Protein AF-A0A8J6NXC2-F1 (afdb_monomer)

Organism: NCBI:txid2841696

Solvent-accessible surface area (backbone atoms only — not comparable to full-atom values): 6691 Å² total; per-residue (Å²): 126,82,65,41,68,52,27,19,50,54,18,21,61,55,11,47,71,61,84,47,63,57,85,54,68,65,62,56,25,50,49,40,25,52,51,8,46,52,43,38,64,69,62,91,70,58,68,66,60,57,52,50,50,37,36,54,51,20,25,53,54,11,25,35,51,16,6,45,36,36,69,71,71,45,48,69,65,49,53,51,50,50,54,49,53,51,48,51,52,51,50,54,52,49,52,53,55,70,70,57,84,56,83,60,54,62,54,55,50,21,52,53,12,46,52,38,21,49,50,16,52,52,47,45,52,50,66,71,68,103

InterPro domains:
  IPR007038 Hydrogenase/Urease accessory protein HupE/UreJ protein [PF04955] (6-122)

Nearest PDB structures (foldseek):
  8sbe-assembly1_A  TM=4.457E-01  e=1.809E+00  Rattus norvegicus
  5a2o-assembly1_B  TM=3.023E-01  e=1.633E+00  Arabidopsis thaliana
  5oxq-assembly1_A  TM=2.802E-01  e=6.498E+00  Streptococcus thermophilus

Radius of gyration: 15.99 Å; Cα contacts (8 Å, |Δi|>4): 156; chains: 1; bounding box: 36×30×43 Å

Mean predicted aligned error: 4.31 Å

pLDDT: mean 91.52, std 8.72, range [46.06, 97.69]

Secondary structure (DSSP, 8-state):
-THHHHHHHHHHHHHHTSSS----HHHHHHHHHHHHHHHHHT----HHHHHHHHHHHHHHHHHHHHHHHHHTT-HHHHHHHHHHHHHHHHHHHHHHHHH---TTHHHHHHHHHHHHHHHHHHHHHHHHT-

Structure (mmCIF, N/CA/C/O backbone):
data_AF-A0A8J6NXC2-F1
#
_entry.id   AF-A0A8J6NXC2-F1
#
loop_
_atom_site.group_PDB
_atom_site.id
_atom_site.type_symbol
_atom_site.label_atom_id
_atom_site.label_alt_id
_atom_site.label_comp_id
_atom_site.label_asym_id
_atom_site.label_entity_id
_atom_site.label_seq_id
_atom_site.pdbx_PDB_ins_code
_atom_site.Cartn_x
_atom_site.Cartn_y
_atom_site.Cartn_z
_atom_site.occupancy
_atom_site.B_iso_or_equiv
_atom_site.auth_seq_id
_atom_site.auth_comp_id
_atom_site.auth_asym_id
_atom_site.auth_atom_id
_atom_site.pdbx_PDB_model_num
ATOM 1 N N . MET A 1 1 ? -2.048 -12.308 8.745 1.00 46.59 1 MET A N 1
ATOM 2 C CA . MET A 1 1 ? -1.106 -11.244 8.313 1.00 46.59 1 MET A CA 1
ATOM 3 C C . MET A 1 1 ? -0.046 -11.703 7.299 1.00 46.59 1 MET A C 1
ATOM 5 O O . MET A 1 1 ? 0.344 -10.880 6.487 1.00 46.59 1 MET A O 1
ATOM 9 N N . LYS A 1 2 ? 0.364 -12.985 7.250 1.00 46.06 2 LYS A N 1
ATOM 10 C CA . LYS A 1 2 ? 1.483 -13.472 6.406 1.00 46.06 2 LYS A CA 1
ATOM 11 C C . LYS A 1 2 ? 1.358 -13.313 4.872 1.00 46.06 2 LYS A C 1
ATOM 13 O O . LYS A 1 2 ? 2.375 -13.325 4.200 1.00 46.06 2 LYS A O 1
ATOM 18 N N . LYS A 1 3 ? 0.158 -13.152 4.297 1.00 52.03 3 LYS A N 1
ATOM 19 C CA . LYS A 1 3 ? -0.038 -13.228 2.830 1.00 52.03 3 LYS A CA 1
ATOM 20 C C . LYS A 1 3 ? 0.247 -11.932 2.043 1.00 52.03 3 LYS A C 1
ATOM 22 O O . LYS A 1 3 ? 0.380 -11.995 0.831 1.00 52.03 3 LYS A O 1
ATOM 27 N N . ARG A 1 4 ? 0.322 -10.766 2.700 1.00 59.62 4 ARG A N 1
ATOM 28 C CA . ARG A 1 4 ? 0.304 -9.454 2.011 1.00 59.62 4 ARG A CA 1
ATOM 29 C C . ARG A 1 4 ? 1.667 -9.029 1.433 1.00 59.62 4 ARG A C 1
ATOM 31 O O . ARG A 1 4 ? 1.704 -8.713 0.250 1.00 59.62 4 ARG A O 1
ATOM 38 N N . PRO A 1 5 ? 2.784 -9.074 2.193 1.00 75.31 5 PRO A N 1
ATOM 39 C CA . PRO A 1 5 ? 4.098 -8.690 1.659 1.00 75.31 5 PRO A CA 1
ATOM 40 C C . PRO A 1 5 ? 4.584 -9.659 0.576 1.00 75.31 5 PRO A C 1
ATOM 42 O O . PRO A 1 5 ? 5.252 -9.257 -0.366 1.00 75.31 5 PRO A O 1
ATOM 45 N N . ALA A 1 6 ? 4.193 -10.932 0.686 1.00 87.38 6 ALA A N 1
ATOM 46 C CA . ALA A 1 6 ? 4.556 -11.968 -0.271 1.00 87.38 6 ALA A CA 1
ATOM 47 C C . ALA A 1 6 ? 3.960 -11.713 -1.663 1.00 87.38 6 ALA A C 1
ATOM 49 O O . ALA A 1 6 ? 4.667 -11.870 -2.647 1.00 87.38 6 ALA A O 1
ATOM 50 N N . ALA A 1 7 ? 2.694 -11.283 -1.758 1.00 92.06 7 ALA A N 1
ATOM 51 C CA . ALA A 1 7 ? 2.067 -10.984 -3.048 1.00 92.06 7 ALA A CA 1
ATOM 52 C C . ALA A 1 7 ? 2.793 -9.847 -3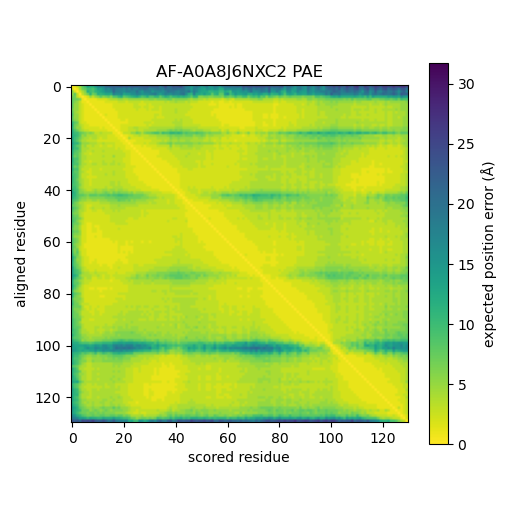.785 1.00 92.06 7 ALA A C 1
ATOM 54 O O . ALA A 1 7 ? 3.059 -9.962 -4.979 1.00 92.06 7 ALA A O 1
ATOM 55 N N . TRP A 1 8 ? 3.168 -8.790 -3.056 1.00 94.31 8 TRP A N 1
ATOM 56 C CA . TRP A 1 8 ? 3.966 -7.694 -3.605 1.00 94.31 8 TRP A CA 1
ATOM 57 C C . TRP A 1 8 ? 5.371 -8.136 -4.001 1.00 94.31 8 TRP A C 1
ATOM 59 O O . TRP A 1 8 ? 5.806 -7.817 -5.100 1.00 94.31 8 TRP A O 1
ATOM 69 N N . LEU A 1 9 ? 6.055 -8.922 -3.166 1.00 94.62 9 LEU A N 1
ATOM 70 C CA . LEU A 1 9 ? 7.400 -9.406 -3.479 1.00 94.62 9 LEU A CA 1
ATOM 71 C C . LEU A 1 9 ? 7.407 -10.324 -4.708 1.00 94.62 9 LEU A C 1
ATOM 73 O O . LEU A 1 9 ? 8.247 -10.160 -5.585 1.00 94.62 9 LEU A O 1
ATOM 77 N N . VAL A 1 10 ? 6.447 -11.249 -4.804 1.00 95.56 10 VAL A N 1
ATOM 78 C CA . VAL A 1 10 ? 6.272 -12.112 -5.984 1.00 95.56 10 VAL A CA 1
ATOM 79 C C . VAL A 1 10 ? 5.993 -11.267 -7.225 1.00 95.56 10 VAL A C 1
ATOM 81 O O . VAL A 1 10 ? 6.638 -11.470 -8.248 1.00 95.56 10 VAL A O 1
ATOM 84 N N . GLY A 1 11 ? 5.088 -10.288 -7.131 1.00 96.25 11 GLY A N 1
ATOM 85 C CA . GLY A 1 11 ? 4.842 -9.343 -8.219 1.00 96.25 11 GLY A CA 1
ATOM 86 C C . GLY A 1 11 ? 6.105 -8.576 -8.618 1.00 96.25 11 GLY A C 1
ATOM 87 O O . GLY A 1 11 ? 6.400 -8.471 -9.800 1.00 96.25 11 GLY A O 1
ATOM 88 N N . GLY A 1 12 ? 6.888 -8.106 -7.646 1.00 96.69 12 GLY A N 1
ATOM 89 C CA . GLY A 1 12 ? 8.155 -7.409 -7.868 1.00 96.69 12 GLY A CA 1
ATOM 90 C C . GLY A 1 12 ? 9.177 -8.256 -8.605 1.00 96.69 12 GLY A C 1
ATOM 91 O O . GLY A 1 12 ? 9.755 -7.792 -9.582 1.00 96.69 12 GLY A O 1
ATOM 92 N N . LEU A 1 13 ? 9.346 -9.514 -8.194 1.00 97.06 13 LEU A N 1
ATOM 93 C CA . LEU A 1 13 ? 10.235 -10.458 -8.871 1.00 97.06 13 LEU A CA 1
ATOM 94 C C . LEU A 1 13 ? 9.802 -10.700 -10.319 1.00 97.06 13 LEU A C 1
ATOM 96 O O . LEU A 1 13 ? 10.655 -10.725 -11.199 1.00 97.06 13 LEU A O 1
ATOM 100 N N . LEU A 1 14 ? 8.495 -10.826 -10.576 1.00 97.25 14 LEU A N 1
ATOM 101 C CA . LEU A 1 14 ? 7.967 -10.915 -11.941 1.00 97.25 14 LEU A CA 1
ATOM 102 C C . LEU A 1 14 ? 8.219 -9.622 -12.728 1.00 97.25 14 LEU A C 1
ATOM 104 O O . LEU A 1 14 ? 8.633 -9.689 -13.880 1.00 97.25 14 LEU A O 1
ATOM 108 N N . GLY A 1 15 ? 8.018 -8.459 -12.102 1.00 96.75 15 GLY A N 1
ATOM 109 C CA . GLY A 1 15 ? 8.246 -7.142 -12.699 1.00 96.75 15 GLY A CA 1
ATOM 110 C C . GLY A 1 15 ? 9.690 -6.928 -13.152 1.00 96.75 15 GLY A C 1
ATOM 111 O O . GLY A 1 15 ? 9.904 -6.403 -14.242 1.00 96.75 15 GLY A O 1
ATOM 112 N N . LEU A 1 16 ? 10.666 -7.409 -12.374 1.00 97.19 16 LEU A N 1
ATOM 113 C CA . LEU A 1 16 ? 12.089 -7.356 -12.738 1.00 97.19 16 LEU A CA 1
ATOM 114 C C . LEU A 1 16 ? 12.400 -8.104 -14.046 1.00 97.19 16 LEU A C 1
ATOM 116 O O . LEU A 1 16 ? 13.346 -7.762 -14.739 1.00 97.19 16 LEU A O 1
ATOM 120 N N . GLN A 1 17 ? 11.607 -9.116 -14.412 1.00 96.62 17 GLN A N 1
ATOM 121 C CA . GLN A 1 17 ? 11.848 -9.920 -15.618 1.00 96.62 17 GLN A CA 1
ATOM 122 C C . GLN A 1 17 ? 11.236 -9.316 -16.892 1.00 96.62 17 GLN A C 1
ATOM 124 O O . GLN A 1 17 ? 11.425 -9.859 -17.978 1.00 96.62 17 GLN A O 1
ATOM 129 N N . ILE A 1 18 ? 10.474 -8.221 -16.792 1.00 94.50 18 ILE A N 1
ATOM 130 C CA . ILE A 1 18 ? 9.724 -7.669 -17.934 1.00 94.50 18 ILE A CA 1
ATOM 131 C C . ILE A 1 18 ? 10.639 -6.916 -18.916 1.00 94.50 18 ILE A C 1
ATOM 133 O O . ILE A 1 18 ? 10.293 -6.778 -20.090 1.00 94.50 18 ILE A O 1
ATOM 137 N N . GLY A 1 19 ? 11.800 -6.428 -18.464 1.00 88.06 19 GLY A N 1
ATOM 138 C CA . GLY A 1 19 ? 12.783 -5.728 -19.307 1.00 88.06 19 GLY A CA 1
ATOM 139 C C . GLY A 1 19 ? 12.339 -4.346 -19.812 1.00 88.06 19 GLY A C 1
ATOM 140 O O . GLY A 1 19 ? 13.045 -3.711 -20.589 1.00 88.06 19 GLY A O 1
ATOM 141 N N . ARG A 1 20 ? 11.166 -3.871 -19.383 1.00 92.19 20 ARG A N 1
ATOM 142 C CA . ARG A 1 20 ? 10.648 -2.517 -19.608 1.00 92.19 20 ARG A CA 1
ATOM 143 C C . ARG A 1 20 ? 9.744 -2.122 -18.452 1.00 92.19 20 ARG A C 1
ATOM 145 O O . ARG A 1 20 ? 9.103 -2.987 -17.857 1.00 92.19 20 ARG A O 1
ATOM 152 N N . GLU A 1 21 ? 9.635 -0.827 -18.195 1.00 94.31 21 GLU A N 1
ATOM 153 C CA . GLU A 1 21 ? 8.668 -0.309 -17.233 1.00 94.31 21 GLU A CA 1
ATOM 154 C C . GLU A 1 21 ? 7.233 -0.567 -17.716 1.00 94.31 21 GLU A C 1
ATOM 156 O O . GLU A 1 21 ? 6.873 -0.292 -18.866 1.00 94.31 21 GLU A O 1
ATOM 161 N N . VAL A 1 22 ? 6.405 -1.109 -16.826 1.00 95.25 22 VAL A N 1
ATOM 162 C CA . VAL A 1 22 ? 4.962 -1.239 -17.023 1.00 95.25 22 VAL A CA 1
ATOM 163 C C . VAL A 1 22 ? 4.290 -0.079 -16.306 1.00 95.25 22 VAL A C 1
ATOM 165 O O . VAL A 1 22 ? 4.351 0.013 -15.084 1.00 95.25 22 VAL A O 1
ATOM 168 N N . SER A 1 23 ? 3.597 0.777 -17.058 1.00 92.38 23 SER A N 1
ATOM 169 C CA . SER A 1 23 ? 2.878 1.924 -16.502 1.00 92.38 23 SER A CA 1
ATOM 170 C C . SER A 1 23 ? 1.371 1.784 -16.708 1.00 92.38 23 SER A C 1
ATOM 172 O O . SER A 1 23 ? 0.884 1.672 -17.832 1.00 92.38 23 SER A O 1
ATOM 174 N N . LEU A 1 24 ? 0.621 1.778 -15.601 1.00 94.50 24 LEU A N 1
ATOM 175 C CA . LEU A 1 24 ? -0.845 1.724 -15.570 1.00 94.50 24 LEU A CA 1
ATOM 176 C C . LEU A 1 24 ? -1.385 2.851 -14.670 1.00 94.50 24 LEU A C 1
ATOM 178 O O . LEU A 1 24 ? -1.926 2.578 -13.593 1.00 94.50 24 LEU A O 1
ATOM 182 N N . PRO A 1 25 ? -1.234 4.126 -15.071 1.00 92.25 25 PRO A N 1
ATOM 183 C CA . PRO A 1 25 ? -1.433 5.273 -14.184 1.00 92.25 25 PRO A CA 1
ATOM 184 C C . PRO A 1 25 ? -2.870 5.384 -13.657 1.00 92.25 25 PRO A C 1
ATOM 186 O O . PRO A 1 25 ? -3.069 5.661 -12.473 1.00 92.25 25 PRO A O 1
ATOM 189 N N . VAL A 1 26 ? -3.874 5.088 -14.491 1.00 93.94 26 VAL A N 1
ATOM 190 C CA . VAL A 1 26 ? -5.290 5.076 -14.081 1.00 93.94 26 VAL A CA 1
ATOM 191 C C . VAL A 1 26 ? -5.544 3.987 -13.038 1.00 93.94 26 VAL A C 1
ATOM 193 O O . VAL A 1 26 ? -6.135 4.259 -11.998 1.00 93.94 26 VAL A O 1
ATOM 196 N N . VAL A 1 27 ? -5.072 2.760 -13.277 1.00 93.56 27 VAL A N 1
ATOM 197 C CA . VAL A 1 27 ? -5.292 1.626 -12.362 1.00 93.56 27 VAL A CA 1
ATOM 198 C C . VAL A 1 27 ? -4.588 1.869 -11.029 1.00 93.56 27 VAL A C 1
ATOM 200 O O . VAL A 1 27 ? -5.185 1.675 -9.968 1.00 93.56 27 VAL A O 1
ATOM 203 N N . ASN A 1 28 ? -3.344 2.352 -11.084 1.00 91.50 28 ASN A N 1
ATOM 204 C CA . ASN A 1 28 ? -2.568 2.734 -9.913 1.00 91.50 28 ASN A CA 1
ATOM 205 C C . ASN A 1 28 ? -3.342 3.760 -9.072 1.00 91.50 28 ASN A C 1
ATOM 207 O O . ASN A 1 28 ? -3.646 3.519 -7.905 1.00 91.50 28 ASN A O 1
ATOM 211 N N . THR A 1 29 ? -3.781 4.845 -9.705 1.00 93.75 29 THR A N 1
ATOM 212 C CA . THR A 1 29 ? -4.560 5.917 -9.077 1.00 93.75 29 THR A CA 1
ATOM 213 C C . THR A 1 29 ? -5.872 5.427 -8.463 1.00 93.75 29 THR A C 1
ATOM 215 O O . THR A 1 29 ? -6.165 5.710 -7.297 1.00 93.75 29 THR A O 1
ATOM 218 N N . LEU A 1 30 ? -6.660 4.656 -9.218 1.00 95.31 30 LEU A N 1
ATOM 219 C CA . LEU A 1 30 ? -7.933 4.119 -8.740 1.00 95.31 30 LEU A CA 1
ATOM 220 C C . LEU A 1 30 ? -7.737 3.198 -7.535 1.00 95.31 30 LEU A C 1
ATOM 222 O O . LEU A 1 30 ? -8.578 3.188 -6.639 1.00 95.31 30 LEU A O 1
ATOM 226 N N . SER A 1 31 ? -6.620 2.469 -7.464 1.00 94.12 31 SER A N 1
ATOM 227 C CA . SER A 1 31 ? -6.330 1.619 -6.310 1.00 94.12 31 SER A CA 1
ATOM 228 C C . SER A 1 31 ? -6.154 2.423 -5.015 1.00 94.12 31 SER A C 1
ATOM 230 O O . SER A 1 31 ? -6.728 2.043 -3.993 1.00 94.12 31 SER A O 1
ATOM 232 N N . PHE A 1 32 ? -5.454 3.566 -5.057 1.00 92.25 32 PHE A N 1
ATOM 233 C CA . PHE A 1 32 ? -5.326 4.471 -3.909 1.00 92.25 32 PHE A CA 1
ATOM 234 C C . PHE A 1 32 ? -6.676 5.073 -3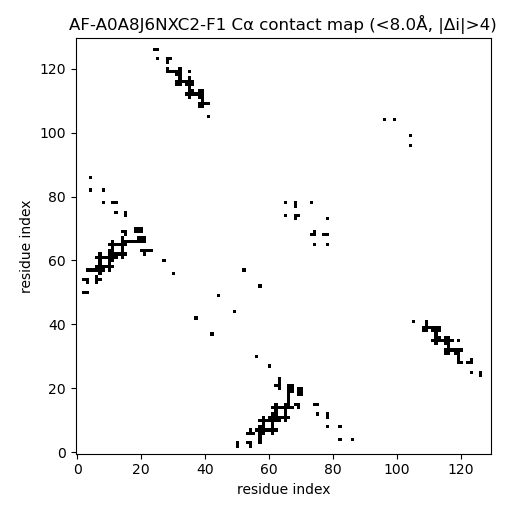.530 1.00 92.25 32 PHE A C 1
ATOM 236 O O . PHE A 1 32 ? -7.052 5.042 -2.357 1.00 92.25 32 PHE A O 1
ATOM 243 N N . LEU A 1 33 ? -7.439 5.551 -4.517 1.00 96.25 33 LEU A N 1
ATOM 244 C CA . LEU A 1 33 ? -8.762 6.128 -4.288 1.00 96.25 33 LEU A CA 1
ATOM 245 C C . LEU A 1 33 ? -9.704 5.129 -3.600 1.00 96.25 33 LEU A C 1
ATOM 247 O O . LEU A 1 33 ? -10.286 5.436 -2.559 1.00 96.25 33 LEU A O 1
ATOM 251 N N . VAL A 1 34 ? -9.819 3.916 -4.147 1.00 95.50 34 VAL A N 1
ATOM 252 C CA . VAL A 1 34 ? -10.703 2.870 -3.617 1.00 95.50 34 VAL A CA 1
ATOM 253 C C . VAL A 1 34 ? -10.270 2.446 -2.217 1.00 95.50 34 VAL A C 1
ATOM 255 O O . VAL A 1 34 ? -11.107 2.387 -1.317 1.00 95.50 34 VAL A O 1
ATOM 258 N N . VAL A 1 35 ? -8.978 2.188 -1.993 1.00 94.12 35 VAL A N 1
ATOM 259 C CA . VAL A 1 35 ? -8.483 1.801 -0.662 1.00 94.12 35 VAL A CA 1
ATOM 260 C C . VAL A 1 35 ? -8.711 2.923 0.352 1.00 94.12 35 VAL A C 1
ATOM 262 O O . VAL A 1 35 ? -9.203 2.647 1.445 1.00 94.12 35 VAL A O 1
ATOM 265 N N . GLY A 1 36 ? -8.435 4.180 -0.001 1.00 95.38 36 GLY A N 1
ATOM 266 C CA . GLY A 1 36 ? -8.677 5.328 0.875 1.00 95.38 36 GLY A CA 1
ATOM 267 C C . GLY A 1 36 ? -10.153 5.484 1.257 1.00 95.38 36 GLY A C 1
ATOM 268 O O . GLY A 1 36 ? -10.485 5.644 2.437 1.00 95.38 36 GLY A O 1
ATOM 269 N N . ILE A 1 37 ? -11.063 5.349 0.285 1.00 96.44 37 ILE A N 1
ATOM 270 C CA . ILE A 1 37 ? -12.513 5.374 0.532 1.00 96.44 37 ILE A CA 1
ATOM 271 C C . ILE A 1 37 ? -12.915 4.233 1.472 1.00 96.44 37 ILE A C 1
ATOM 273 O O . ILE A 1 37 ? -13.611 4.468 2.458 1.00 96.44 37 ILE A O 1
ATOM 277 N N . LEU A 1 38 ? -12.448 3.009 1.224 1.00 95.12 38 LEU A N 1
ATOM 278 C CA . LEU A 1 38 ? -12.783 1.862 2.072 1.00 95.12 38 LEU A CA 1
ATOM 279 C C . LEU A 1 38 ? -12.267 2.026 3.509 1.00 95.12 38 LEU A C 1
ATOM 281 O O . LEU A 1 38 ? -12.994 1.714 4.453 1.00 95.12 38 LEU A O 1
ATOM 285 N N . VAL A 1 39 ? -11.050 2.551 3.683 1.00 94.12 39 VAL A N 1
ATOM 286 C CA . VAL A 1 39 ? -10.461 2.818 5.006 1.00 94.12 39 VAL A CA 1
ATOM 287 C C . VAL A 1 39 ? -11.225 3.930 5.734 1.00 94.12 39 VAL A C 1
ATOM 289 O O . VAL A 1 39 ? -11.549 3.784 6.911 1.00 94.12 39 VAL A O 1
ATOM 292 N N . SER A 1 40 ? -11.569 5.022 5.047 1.00 96.00 40 SER A N 1
ATOM 293 C CA . SER A 1 40 ? -12.330 6.137 5.641 1.00 96.00 40 SER A CA 1
ATOM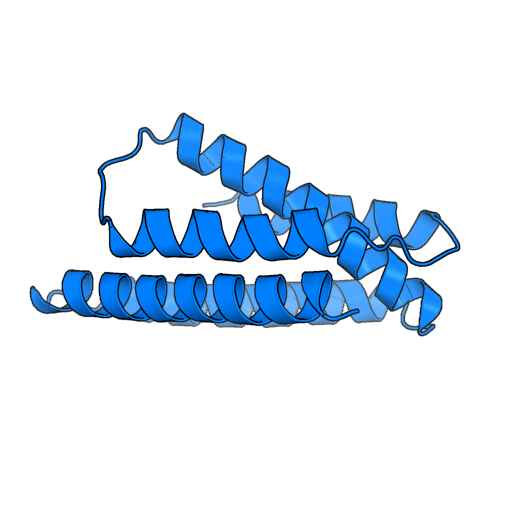 294 C C . SER A 1 40 ? -13.778 5.775 5.989 1.00 96.00 40 SER A C 1
ATOM 296 O O . SER A 1 40 ? -14.339 6.294 6.965 1.00 96.00 40 SER A O 1
ATOM 298 N N . ALA A 1 41 ? -14.374 4.848 5.235 1.00 95.19 41 ALA A N 1
ATOM 299 C CA . ALA A 1 41 ? -15.722 4.352 5.470 1.00 95.19 41 ALA A CA 1
ATOM 300 C C . ALA A 1 41 ? -15.835 3.463 6.721 1.00 95.19 41 ALA A C 1
ATOM 302 O O . ALA A 1 41 ? -16.948 3.296 7.218 1.00 95.19 41 ALA A O 1
ATOM 303 N N . ASP A 1 42 ? -14.725 2.898 7.220 1.00 91.69 42 ASP A N 1
ATOM 304 C CA . ASP A 1 42 ? -14.670 2.013 8.404 1.00 91.69 42 ASP A CA 1
ATOM 305 C C . ASP A 1 42 ? -15.737 0.902 8.380 1.00 91.69 42 ASP A C 1
ATOM 307 O O . ASP A 1 42 ? -16.363 0.541 9.379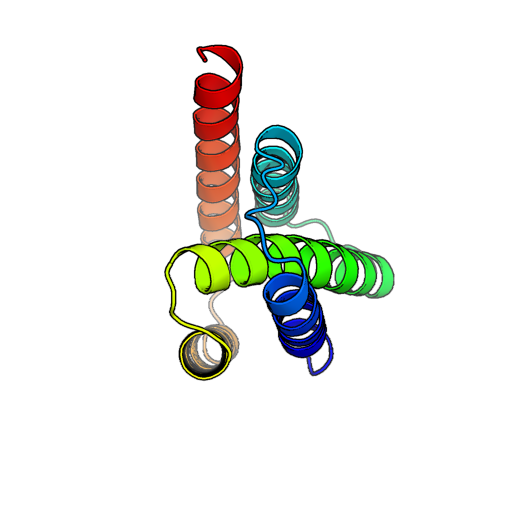 1.00 91.69 42 ASP A O 1
ATOM 311 N N . ARG A 1 43 ? -16.006 0.376 7.179 1.00 89.94 43 ARG A N 1
ATOM 312 C CA . ARG A 1 43 ? -16.991 -0.688 6.973 1.00 89.94 43 ARG A CA 1
ATOM 313 C C . ARG A 1 43 ? -16.368 -2.022 7.372 1.00 89.94 43 ARG A C 1
ATOM 315 O O . ARG A 1 43 ? -15.247 -2.344 6.982 1.00 89.94 43 ARG A O 1
ATOM 322 N N . LYS A 1 44 ? -17.130 -2.848 8.091 1.00 89.56 44 LYS A N 1
ATOM 323 C CA . LYS A 1 44 ? -16.740 -4.230 8.401 1.00 89.56 44 LYS A CA 1
ATOM 324 C C . LYS A 1 44 ? -16.791 -5.076 7.129 1.00 89.56 44 LYS A C 1
ATOM 326 O O . LYS A 1 44 ? -17.837 -5.616 6.780 1.00 89.56 44 LYS A O 1
ATOM 331 N N . LEU A 1 45 ? -15.666 -5.170 6.429 1.00 90.44 45 LEU A N 1
ATOM 332 C CA . LEU A 1 45 ? -15.520 -6.053 5.276 1.00 90.44 45 LEU A CA 1
ATOM 333 C C . LEU A 1 45 ? -15.198 -7.482 5.735 1.00 90.44 45 LEU A C 1
ATOM 335 O O . LEU A 1 45 ? -14.419 -7.663 6.677 1.00 90.44 45 LEU A O 1
ATOM 339 N N . PRO A 1 46 ? -15.748 -8.513 5.075 1.00 94.25 46 PRO A N 1
ATOM 340 C CA . PRO A 1 46 ? -15.372 -9.885 5.359 1.00 94.25 46 PRO A CA 1
ATOM 341 C C . PRO A 1 46 ? -13.898 -10.120 5.001 1.00 94.25 46 PRO A C 1
ATOM 343 O O . PRO A 1 46 ? -13.364 -9.565 4.037 1.00 94.25 46 PRO A O 1
ATOM 346 N N . LEU A 1 47 ? -13.234 -10.983 5.774 1.00 90.75 47 LEU A N 1
ATOM 347 C CA . LEU A 1 47 ? -11.789 -11.220 5.677 1.00 90.75 47 LEU A CA 1
ATOM 348 C C . LEU A 1 47 ? -11.332 -11.628 4.269 1.00 90.75 47 LEU A C 1
ATOM 350 O O . LEU A 1 47 ? -10.244 -11.242 3.847 1.00 90.75 47 LEU A O 1
ATOM 354 N N . TRP A 1 48 ? -12.143 -12.402 3.548 1.00 93.69 48 TRP A N 1
ATOM 355 C CA . TRP A 1 48 ? -11.805 -12.873 2.206 1.00 93.69 48 TRP A CA 1
ATOM 356 C C . TRP A 1 48 ? -11.731 -11.728 1.188 1.00 93.69 48 TRP A C 1
ATOM 358 O O . TRP A 1 48 ? -10.829 -11.746 0.356 1.00 93.69 48 TRP A O 1
ATOM 368 N N . LEU A 1 49 ? -12.589 -10.702 1.296 1.00 93.25 49 LEU A N 1
ATOM 369 C CA . LEU A 1 49 ? -12.519 -9.515 0.436 1.00 93.25 49 LEU A CA 1
ATOM 370 C C . LEU A 1 49 ? -11.223 -8.754 0.691 1.00 93.25 49 LEU A C 1
ATOM 372 O O . LEU A 1 49 ? -10.482 -8.457 -0.240 1.00 93.25 49 LEU A O 1
ATOM 376 N N . VAL A 1 50 ? -10.897 -8.515 1.963 1.00 91.19 50 VAL A N 1
ATOM 377 C CA . VAL A 1 50 ? -9.657 -7.823 2.343 1.00 91.19 50 VAL A CA 1
ATOM 378 C C . VAL A 1 50 ? -8.425 -8.612 1.892 1.00 91.19 50 VAL A C 1
ATOM 380 O O . VAL A 1 50 ? -7.464 -8.034 1.387 1.00 91.19 50 VAL A O 1
ATOM 383 N N . ALA A 1 51 ? -8.437 -9.937 2.055 1.00 90.94 51 ALA A N 1
ATOM 384 C CA . ALA A 1 51 ? -7.343 -10.801 1.626 1.00 90.94 51 ALA A CA 1
ATOM 385 C C . ALA A 1 51 ? -7.199 -10.839 0.098 1.00 90.94 51 ALA A C 1
ATOM 387 O O . ALA A 1 51 ? -6.074 -10.763 -0.394 1.00 90.94 51 ALA A O 1
ATOM 388 N N . GLY A 1 52 ? -8.313 -10.921 -0.633 1.00 93.56 52 GLY A N 1
ATOM 389 C CA . GLY A 1 52 ? -8.341 -10.886 -2.094 1.00 93.56 52 GLY A CA 1
ATOM 390 C C . GLY A 1 52 ? -7.815 -9.560 -2.634 1.00 93.56 52 GLY A C 1
ATOM 391 O O . GLY A 1 52 ? -6.894 -9.556 -3.444 1.00 93.56 52 GLY A O 1
ATOM 392 N N . MET A 1 53 ? -8.306 -8.436 -2.104 1.00 92.44 53 MET A N 1
ATOM 393 C CA . MET A 1 53 ? -7.806 -7.104 -2.452 1.00 92.44 53 MET A CA 1
ATOM 394 C C . MET A 1 53 ? -6.313 -6.962 -2.161 1.00 92.44 53 MET A C 1
ATOM 396 O O . MET A 1 53 ? -5.569 -6.491 -3.013 1.00 92.44 53 MET A O 1
ATOM 400 N N . ALA A 1 54 ? -5.851 -7.400 -0.987 1.00 91.25 54 ALA A N 1
ATOM 401 C CA . ALA A 1 54 ? -4.435 -7.330 -0.636 1.00 91.25 54 ALA A CA 1
ATOM 402 C C . ALA A 1 54 ? -3.554 -8.176 -1.570 1.00 91.25 54 ALA A C 1
ATOM 404 O O . ALA A 1 54 ? -2.427 -7.781 -1.852 1.00 91.25 54 ALA A O 1
ATOM 405 N N . LEU A 1 55 ? -4.050 -9.323 -2.042 1.00 93.81 55 LEU A N 1
ATOM 406 C CA . LEU A 1 55 ? -3.329 -10.170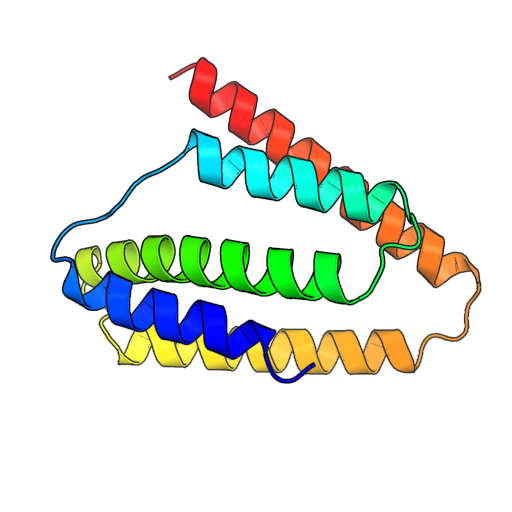 -2.989 1.00 93.81 55 LEU A CA 1
ATOM 407 C C . LEU A 1 55 ? -3.261 -9.522 -4.373 1.00 93.81 55 LEU A C 1
ATOM 409 O O . LEU A 1 55 ? -2.170 -9.394 -4.920 1.00 93.81 55 LEU A O 1
ATOM 413 N N . VAL A 1 56 ? -4.403 -9.074 -4.903 1.00 94.25 56 VAL A N 1
ATOM 414 C CA . VAL A 1 56 ? -4.497 -8.460 -6.237 1.00 94.25 56 VAL A CA 1
ATOM 415 C C . VAL A 1 56 ? -3.704 -7.160 -6.295 1.00 94.25 56 VAL A C 1
ATOM 417 O O . VAL A 1 56 ? -2.852 -6.999 -7.164 1.00 94.25 56 VAL A O 1
ATOM 420 N N . LEU A 1 57 ? -3.939 -6.251 -5.345 1.00 93.94 57 LEU A N 1
ATOM 421 C CA . LEU A 1 57 ? -3.220 -4.980 -5.284 1.00 93.94 57 LEU A CA 1
ATOM 422 C C . LEU A 1 57 ? -1.740 -5.207 -4.982 1.00 93.94 57 LEU A C 1
ATOM 424 O O . LEU A 1 57 ? -0.898 -4.582 -5.613 1.00 93.94 57 LEU A O 1
ATOM 428 N N . GLY A 1 58 ? -1.411 -6.132 -4.076 1.00 93.56 58 GLY A N 1
ATOM 429 C CA . GLY A 1 58 ? -0.028 -6.504 -3.794 1.00 93.56 58 GLY A CA 1
ATOM 430 C C . GLY A 1 58 ? 0.703 -6.935 -5.062 1.00 93.56 58 GLY A C 1
ATOM 431 O O . GLY A 1 58 ? 1.706 -6.322 -5.404 1.00 93.56 58 GLY A O 1
ATOM 432 N N . MET A 1 59 ? 0.175 -7.921 -5.792 1.00 95.06 59 MET A N 1
ATOM 433 C CA . MET A 1 59 ? 0.764 -8.376 -7.057 1.00 95.06 59 MET A CA 1
ATOM 434 C C . MET A 1 59 ? 0.863 -7.258 -8.094 1.00 95.06 59 MET A C 1
ATOM 436 O O . MET A 1 59 ? 1.934 -7.077 -8.665 1.00 95.06 59 MET A O 1
ATOM 440 N N . LEU A 1 60 ? -0.216 -6.498 -8.311 1.00 95.56 60 LEU A N 1
ATOM 441 C CA . LEU A 1 60 ? -0.246 -5.396 -9.275 1.00 95.56 60 LEU A CA 1
ATOM 442 C C . LEU A 1 60 ? 0.858 -4.374 -8.982 1.00 95.56 60 LEU A C 1
ATOM 444 O O . LEU A 1 60 ? 1.708 -4.124 -9.830 1.00 95.56 60 LEU A O 1
ATOM 448 N N . HIS A 1 61 ? 0.872 -3.820 -7.769 1.00 94.56 61 HIS A N 1
ATOM 449 C CA . HIS A 1 61 ? 1.872 -2.834 -7.349 1.00 94.56 61 HIS A CA 1
ATOM 450 C C . HIS A 1 61 ? 3.279 -3.427 -7.300 1.00 94.56 61 HIS A C 1
ATOM 452 O O . HIS A 1 61 ? 4.250 -2.719 -7.540 1.00 94.56 61 HIS A O 1
ATOM 458 N N . GLY A 1 62 ? 3.398 -4.724 -7.014 1.00 95.75 62 GLY A N 1
ATOM 459 C CA . GLY A 1 62 ? 4.653 -5.459 -7.099 1.00 95.75 62 GLY A CA 1
ATOM 460 C C . GLY A 1 62 ? 5.210 -5.421 -8.514 1.00 95.75 62 GLY A C 1
ATOM 461 O O . GLY A 1 62 ? 6.328 -4.964 -8.707 1.00 95.75 62 GLY A O 1
ATOM 462 N N . VAL A 1 63 ? 4.418 -5.835 -9.505 1.00 97.44 63 VAL A N 1
ATOM 463 C CA . VAL A 1 63 ? 4.831 -5.848 -10.917 1.00 97.44 63 VAL A CA 1
ATOM 464 C C . VAL A 1 63 ? 5.217 -4.450 -11.396 1.00 97.44 63 VAL A C 1
ATOM 466 O O . VAL A 1 63 ? 6.291 -4.292 -11.976 1.00 97.44 63 VAL A O 1
ATOM 469 N N . LEU A 1 64 ? 4.386 -3.441 -11.109 1.00 96.62 64 LEU A N 1
ATOM 470 C CA . LEU A 1 64 ? 4.663 -2.050 -11.482 1.00 96.62 64 LEU A CA 1
ATOM 471 C C . LEU A 1 64 ? 5.995 -1.577 -10.874 1.00 96.62 64 LEU A C 1
ATOM 473 O O . LEU A 1 64 ? 6.895 -1.174 -11.609 1.00 96.62 64 LEU A O 1
ATOM 477 N N . ASN A 1 65 ? 6.172 -1.735 -9.557 1.00 95.50 65 ASN A N 1
ATOM 478 C CA . ASN A 1 65 ? 7.394 -1.317 -8.866 1.00 95.50 65 ASN A CA 1
ATOM 479 C C . ASN A 1 65 ? 8.626 -2.102 -9.332 1.00 95.50 65 ASN A C 1
ATOM 481 O O . ASN A 1 65 ? 9.681 -1.511 -9.526 1.00 95.50 65 ASN A O 1
ATOM 485 N N . GLY A 1 66 ? 8.507 -3.418 -9.523 1.00 97.06 66 GLY A N 1
ATOM 486 C CA . GLY A 1 66 ? 9.600 -4.262 -10.005 1.00 97.06 66 GLY A CA 1
ATOM 487 C C . GLY A 1 66 ? 10.076 -3.831 -11.387 1.00 97.06 66 GLY A C 1
ATOM 488 O O . GLY A 1 66 ? 11.270 -3.659 -11.598 1.00 97.06 66 GLY A O 1
ATOM 489 N N . SER A 1 67 ? 9.143 -3.569 -12.304 1.00 97.44 67 SER A N 1
ATOM 490 C CA . SER A 1 67 ? 9.485 -3.116 -13.654 1.00 97.44 67 SER A CA 1
ATOM 491 C C . SER A 1 67 ? 10.174 -1.743 -13.674 1.00 97.44 67 SER A C 1
ATOM 493 O O . SER A 1 67 ? 11.110 -1.539 -14.444 1.00 97.44 67 SER A O 1
ATOM 495 N N . ALA A 1 68 ? 9.773 -0.828 -12.783 1.00 96.50 68 ALA A N 1
ATOM 496 C CA . ALA A 1 68 ? 10.411 0.479 -12.626 1.00 9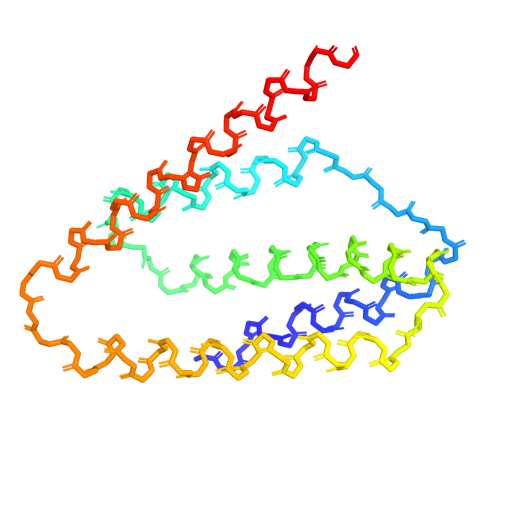6.50 68 ALA A CA 1
ATOM 497 C C . ALA A 1 68 ? 11.808 0.376 -11.983 1.00 96.50 68 ALA A C 1
ATOM 499 O O . ALA A 1 68 ? 12.741 1.055 -12.407 1.00 96.50 68 ALA A O 1
ATOM 500 N N . ILE A 1 69 ? 11.982 -0.503 -10.986 1.00 96.94 69 ILE A N 1
ATOM 501 C CA . ILE A 1 69 ? 13.290 -0.773 -10.361 1.00 96.94 69 ILE A CA 1
ATOM 502 C C . ILE A 1 69 ? 14.282 -1.321 -11.387 1.00 96.94 69 ILE A C 1
ATOM 504 O O . ILE A 1 69 ? 15.444 -0.913 -11.382 1.00 96.94 69 ILE A O 1
ATOM 508 N N . GLU A 1 70 ? 13.839 -2.238 -12.249 1.00 96.25 70 GLU A N 1
ATOM 509 C CA . GLU A 1 70 ? 14.693 -2.805 -13.293 1.00 96.25 70 GLU A CA 1
ATOM 510 C C . GLU A 1 70 ? 15.115 -1.744 -14.304 1.00 96.25 70 GLU A C 1
ATOM 512 O O . GLU A 1 70 ? 16.298 -1.620 -14.611 1.00 96.25 70 GLU A O 1
ATOM 517 N N . GLN A 1 71 ? 14.174 -0.914 -14.760 1.00 95.62 71 GLN A N 1
ATOM 518 C CA . GLN A 1 71 ? 14.488 0.186 -15.669 1.00 95.62 71 GLN A CA 1
ATOM 519 C C . GLN A 1 71 ? 15.489 1.183 -15.055 1.00 95.62 71 GLN A C 1
ATOM 521 O O . GLN A 1 71 ? 16.324 1.736 -15.768 1.00 95.62 71 GLN A O 1
ATOM 526 N N . ALA A 1 72 ? 15.444 1.380 -13.735 1.00 94.69 72 ALA A N 1
ATOM 527 C CA . ALA A 1 72 ? 16.395 2.203 -12.992 1.00 94.69 72 ALA A CA 1
ATOM 528 C C . ALA A 1 72 ? 17.725 1.488 -12.651 1.00 94.69 72 ALA A C 1
ATOM 530 O O . ALA A 1 72 ? 18.581 2.083 -11.996 1.00 94.69 72 ALA A O 1
ATOM 531 N N . GLY A 1 73 ? 17.911 0.223 -13.051 1.00 94.19 73 GLY A N 1
ATOM 532 C CA . GLY A 1 73 ? 19.137 -0.552 -12.821 1.00 94.19 73 GLY A CA 1
ATOM 533 C C . GLY A 1 73 ? 19.330 -1.073 -11.389 1.00 94.19 73 GLY A C 1
ATOM 534 O O . GLY A 1 73 ? 20.447 -1.421 -11.012 1.00 94.19 73 GLY A O 1
ATOM 535 N N . GLY A 1 74 ? 18.277 -1.113 -10.563 1.00 93.25 74 GLY A N 1
ATOM 536 C CA . GLY A 1 74 ? 18.376 -1.526 -9.154 1.00 93.25 74 GLY A CA 1
ATOM 537 C C . GLY A 1 74 ? 18.313 -3.042 -8.909 1.00 93.25 74 GLY A C 1
ATOM 538 O O . GLY A 1 74 ? 18.873 -3.539 -7.927 1.00 93.25 74 GLY A O 1
ATOM 539 N N . GLY A 1 75 ? 17.624 -3.783 -9.780 1.00 94.50 75 GLY A N 1
ATOM 540 C CA . GLY A 1 75 ? 17.504 -5.240 -9.712 1.00 94.50 75 GLY A CA 1
ATOM 541 C C . GLY A 1 75 ? 16.930 -5.797 -8.395 1.00 94.50 75 GLY A C 1
ATOM 542 O O . GLY A 1 75 ? 16.234 -5.128 -7.622 1.00 94.50 75 GLY A O 1
ATOM 543 N N . ALA A 1 76 ? 17.240 -7.068 -8.118 1.00 94.69 76 ALA A N 1
ATOM 544 C CA . ALA A 1 76 ? 16.701 -7.804 -6.970 1.00 94.69 76 ALA A CA 1
ATOM 545 C C . ALA A 1 76 ? 17.165 -7.265 -5.605 1.00 94.69 76 ALA A C 1
ATOM 547 O O . ALA A 1 76 ? 16.416 -7.346 -4.630 1.00 94.69 76 ALA A O 1
ATOM 548 N N . LEU A 1 77 ? 18.374 -6.696 -5.521 1.00 95.75 77 LEU A N 1
ATOM 549 C CA . LEU A 1 77 ? 18.896 -6.140 -4.270 1.00 95.75 77 LEU A CA 1
ATOM 550 C C . LEU A 1 77 ? 18.057 -4.942 -3.807 1.00 95.75 77 LEU A C 1
ATOM 552 O O . LEU A 1 77 ? 17.629 -4.912 -2.651 1.00 95.75 77 LEU A O 1
ATOM 556 N N . SER A 1 78 ? 17.750 -4.004 -4.711 1.00 96.25 78 SER A N 1
ATOM 557 C CA . SER A 1 78 ? 16.875 -2.867 -4.401 1.00 96.25 78 SER A CA 1
ATOM 558 C C . SER A 1 78 ? 15.465 -3.321 -4.025 1.00 96.25 78 SER A C 1
ATOM 560 O O . SER A 1 78 ? 14.896 -2.816 -3.054 1.00 96.25 78 SER A O 1
ATOM 562 N N . LEU A 1 79 ? 14.918 -4.324 -4.723 1.00 95.81 79 LEU A N 1
ATOM 563 C CA . LEU A 1 79 ? 13.608 -4.891 -4.393 1.00 95.81 79 LEU A CA 1
ATOM 564 C C . LEU A 1 79 ? 13.574 -5.476 -2.969 1.00 95.81 79 LEU A C 1
ATOM 566 O O . LEU A 1 79 ? 12.641 -5.205 -2.211 1.00 95.81 79 LEU A O 1
ATOM 570 N N . MET A 1 80 ? 14.601 -6.239 -2.584 1.00 95.69 80 MET A N 1
ATOM 571 C CA . MET A 1 80 ? 14.716 -6.821 -1.241 1.00 95.69 80 MET A CA 1
ATOM 572 C C . MET A 1 80 ? 14.921 -5.756 -0.160 1.00 95.69 80 MET A C 1
ATOM 574 O O . MET A 1 80 ? 14.342 -5.863 0.926 1.00 95.69 80 MET A O 1
ATOM 578 N N . GLY A 1 81 ? 15.692 -4.706 -0.456 1.00 95.12 81 GLY A N 1
ATOM 579 C CA . GLY A 1 81 ? 15.859 -3.553 0.429 1.00 95.12 81 GLY A CA 1
ATOM 580 C C . GLY A 1 81 ? 14.528 -2.857 0.717 1.00 95.12 81 GLY A C 1
ATOM 581 O O . GLY A 1 81 ? 14.168 -2.665 1.881 1.00 95.12 81 GLY A O 1
ATOM 582 N N . ILE A 1 82 ? 13.745 -2.575 -0.330 1.00 93.81 82 ILE A N 1
ATOM 583 C CA . ILE A 1 82 ? 12.401 -1.992 -0.202 1.00 93.81 82 ILE A CA 1
ATOM 584 C C . ILE A 1 82 ? 11.475 -2.930 0.580 1.00 93.81 82 ILE A C 1
ATOM 586 O O . ILE A 1 82 ? 10.812 -2.486 1.519 1.00 93.81 82 ILE A O 1
ATOM 590 N N . ALA A 1 83 ? 11.453 -4.226 0.250 1.00 92.38 83 ALA A N 1
ATOM 591 C CA . ALA A 1 83 ? 10.627 -5.213 0.949 1.00 92.38 83 ALA A CA 1
ATOM 592 C C . ALA A 1 83 ? 10.918 -5.236 2.458 1.00 92.38 83 ALA A C 1
ATOM 594 O O . ALA A 1 83 ? 9.995 -5.258 3.276 1.00 92.38 83 ALA A O 1
ATOM 595 N N . THR A 1 84 ? 12.201 -5.187 2.820 1.00 93.50 84 THR A N 1
ATOM 596 C CA . THR A 1 84 ? 12.663 -5.191 4.212 1.00 93.50 84 THR A CA 1
ATOM 597 C C . THR A 1 84 ? 12.266 -3.904 4.930 1.00 93.50 84 THR A C 1
ATOM 599 O O . THR A 1 84 ? 11.667 -3.967 6.005 1.00 93.50 84 THR A O 1
ATOM 602 N N . ALA A 1 85 ? 12.517 -2.742 4.322 1.00 94.00 85 ALA A N 1
ATOM 603 C CA . ALA A 1 85 ? 12.159 -1.447 4.897 1.00 94.00 85 ALA A CA 1
ATOM 604 C C . ALA A 1 85 ? 10.643 -1.320 5.125 1.00 94.00 85 ALA A C 1
ATOM 606 O O . ALA A 1 85 ? 10.201 -0.934 6.211 1.00 94.00 85 ALA A O 1
ATOM 607 N N . VAL A 1 86 ? 9.832 -1.717 4.137 1.00 91.00 86 VAL A N 1
ATOM 608 C CA . VAL A 1 86 ? 8.366 -1.717 4.247 1.00 91.00 86 VAL A CA 1
ATOM 609 C C . VAL A 1 86 ? 7.899 -2.696 5.322 1.00 91.00 86 VAL A C 1
ATOM 611 O O . VAL A 1 86 ? 7.026 -2.350 6.119 1.00 91.00 86 VAL A O 1
ATOM 614 N N . PHE A 1 87 ? 8.476 -3.901 5.393 1.00 89.00 87 PHE A N 1
ATOM 615 C CA . PHE A 1 87 ? 8.140 -4.867 6.440 1.00 89.00 87 PHE A CA 1
ATOM 616 C C . PHE A 1 87 ? 8.428 -4.312 7.840 1.00 89.00 87 PHE A C 1
ATOM 618 O O . PHE A 1 87 ? 7.557 -4.392 8.707 1.00 89.00 87 PHE A O 1
ATOM 625 N N . MET A 1 88 ? 9.604 -3.714 8.050 1.00 94.50 88 MET A N 1
ATOM 626 C CA . MET A 1 88 ? 9.974 -3.098 9.327 1.00 94.50 88 MET A CA 1
ATOM 627 C C . MET A 1 88 ? 9.013 -1.970 9.705 1.00 94.50 88 MET A C 1
ATOM 629 O O . MET A 1 88 ? 8.485 -1.965 10.817 1.00 94.50 88 MET A O 1
ATOM 633 N N . LEU A 1 89 ? 8.724 -1.056 8.774 1.00 93.19 89 LEU A N 1
ATOM 634 C CA . LEU A 1 89 ? 7.795 0.048 9.009 1.00 93.19 89 LEU A CA 1
ATOM 635 C C . LEU A 1 89 ? 6.398 -0.466 9.379 1.00 93.19 89 LEU A C 1
ATOM 637 O O . LEU A 1 89 ? 5.819 -0.036 10.376 1.00 93.19 89 LEU A O 1
ATOM 641 N N . VAL A 1 90 ? 5.868 -1.426 8.617 1.00 89.19 90 VAL A N 1
ATOM 642 C CA . VAL A 1 90 ? 4.552 -2.022 8.884 1.00 89.19 90 VAL A CA 1
ATOM 643 C C . VAL A 1 90 ? 4.537 -2.753 10.224 1.00 89.19 90 VAL A C 1
ATOM 645 O O . VAL A 1 90 ? 3.540 -2.664 10.936 1.00 89.19 90 VAL A O 1
ATOM 648 N N . ALA A 1 91 ? 5.611 -3.455 10.591 1.00 90.56 91 ALA A N 1
ATOM 649 C CA . ALA A 1 91 ? 5.715 -4.137 11.878 1.00 90.56 91 ALA A CA 1
ATOM 650 C C . ALA A 1 91 ? 5.693 -3.145 13.053 1.00 90.56 91 ALA A C 1
ATOM 652 O O . ALA A 1 91 ? 4.939 -3.353 14.004 1.00 90.56 91 ALA A O 1
ATOM 653 N N . ILE A 1 92 ? 6.448 -2.045 12.960 1.00 93.94 92 ILE A N 1
ATOM 654 C CA . ILE A 1 92 ? 6.478 -0.983 13.978 1.00 93.94 92 ILE A CA 1
ATOM 655 C C . ILE A 1 92 ? 5.103 -0.318 14.103 1.00 93.94 92 ILE A C 1
ATOM 657 O O . ILE A 1 92 ? 4.566 -0.202 15.205 1.00 93.94 92 ILE A O 1
ATOM 661 N N . VAL A 1 93 ? 4.495 0.068 12.978 1.00 90.00 93 VAL A N 1
ATOM 662 C CA . VAL A 1 93 ? 3.161 0.686 12.971 1.00 90.00 93 VAL A CA 1
ATOM 663 C C . VAL A 1 93 ? 2.110 -0.283 13.512 1.00 90.00 93 VAL A C 1
ATOM 665 O O . VAL A 1 93 ? 1.263 0.119 14.302 1.00 90.00 93 VAL A O 1
ATOM 668 N N . ALA A 1 94 ? 2.166 -1.566 13.150 1.00 88.44 94 ALA A N 1
ATOM 669 C CA . ALA A 1 94 ? 1.247 -2.568 13.683 1.00 88.44 94 ALA A CA 1
ATOM 670 C C . ALA A 1 94 ? 1.407 -2.739 15.200 1.00 88.44 94 ALA A C 1
ATOM 672 O O . ALA A 1 94 ? 0.400 -2.815 15.902 1.00 88.44 94 ALA A O 1
ATOM 673 N N . ALA A 1 95 ? 2.642 -2.754 15.712 1.00 90.00 95 ALA A N 1
ATOM 674 C CA . ALA A 1 95 ? 2.905 -2.810 17.147 1.00 90.00 95 ALA A CA 1
ATOM 675 C C . ALA A 1 95 ? 2.333 -1.583 17.879 1.00 90.00 95 ALA A C 1
ATOM 677 O O . ALA A 1 95 ? 1.672 -1.740 18.906 1.00 90.00 95 ALA A O 1
ATOM 678 N N . LEU A 1 96 ? 2.506 -0.382 17.313 1.00 89.12 96 LEU A N 1
ATOM 679 C CA . LEU A 1 96 ? 1.912 0.854 17.832 1.00 89.12 96 LEU A CA 1
ATOM 680 C C . LEU A 1 96 ? 0.376 0.809 17.810 1.00 89.12 96 LEU A C 1
ATOM 682 O O . LEU A 1 96 ? -0.278 1.168 18.783 1.00 89.12 96 LEU A O 1
ATOM 686 N N . VAL A 1 97 ? -0.228 0.343 16.717 1.00 86.56 97 VAL A N 1
ATOM 687 C CA . VAL A 1 97 ? -1.692 0.252 16.602 1.00 86.56 97 VAL A CA 1
ATOM 688 C C . VAL A 1 97 ? -2.269 -0.757 17.596 1.00 86.56 97 VAL A C 1
ATOM 690 O O . VAL A 1 97 ? -3.318 -0.500 18.176 1.00 86.56 97 VAL A O 1
ATOM 693 N N . VAL A 1 98 ? -1.592 -1.885 17.827 1.00 87.31 98 VAL A N 1
ATOM 694 C CA . VAL A 1 98 ? -2.025 -2.899 18.806 1.00 87.31 98 VAL A CA 1
ATOM 695 C C . VAL A 1 98 ? -1.893 -2.398 20.249 1.00 87.31 98 VAL A C 1
ATOM 697 O O . VAL A 1 98 ? -2.686 -2.802 21.102 1.00 87.31 98 VAL A O 1
ATOM 700 N N . SER A 1 99 ? -0.935 -1.513 20.543 1.00 88.88 99 SER A N 1
ATOM 701 C CA . SER A 1 99 ? -0.792 -0.926 21.883 1.00 88.88 99 SER A CA 1
ATOM 702 C C . SER A 1 99 ? -1.819 0.180 22.172 1.00 88.88 99 SER A C 1
ATOM 704 O O . SER A 1 99 ? -2.163 0.412 23.334 1.00 88.88 99 SER A O 1
ATOM 706 N N . LEU A 1 100 ? -2.378 0.820 21.138 1.00 86.62 100 LEU A N 1
ATOM 707 C CA . LEU A 1 100 ? -3.414 1.846 21.268 1.00 86.62 100 LEU A CA 1
ATOM 708 C C . LEU A 1 100 ? -4.778 1.237 21.638 1.00 86.62 100 LEU A C 1
ATOM 710 O O . LEU A 1 100 ? -5.462 0.629 20.819 1.00 86.62 100 LEU A O 1
ATOM 714 N N . ARG A 1 101 ? -5.233 1.481 22.873 1.00 83.38 101 ARG A N 1
ATOM 715 C CA . ARG A 1 101 ? -6.583 1.103 23.350 1.00 83.38 101 ARG A CA 1
ATOM 716 C C . ARG A 1 101 ? -7.612 2.234 23.276 1.00 83.38 101 ARG A C 1
ATOM 718 O O . ARG A 1 101 ? -8.745 2.075 23.722 1.00 83.38 101 ARG A O 1
ATOM 725 N N . ALA A 1 102 ? -7.225 3.389 22.745 1.00 84.75 102 ALA A N 1
ATOM 726 C CA . ALA A 1 102 ? -8.057 4.581 22.772 1.00 84.75 102 ALA A CA 1
ATOM 727 C C . ALA A 1 102 ? -9.167 4.543 21.709 1.00 84.75 102 ALA A C 1
ATOM 729 O O . ALA A 1 102 ? -8.937 4.191 20.552 1.00 84.75 102 ALA A O 1
ATOM 730 N N . ALA A 1 103 ? -10.370 4.986 22.080 1.00 79.06 103 ALA A N 1
ATOM 731 C CA . ALA A 1 103 ? -11.527 5.009 21.183 1.00 79.06 103 ALA A CA 1
ATOM 732 C C . ALA A 1 103 ? -11.319 5.889 19.930 1.00 79.06 103 ALA A C 1
ATOM 734 O O . ALA A 1 103 ? -11.907 5.613 18.882 1.00 79.06 103 ALA A O 1
ATOM 735 N N . TRP A 1 104 ? -10.449 6.905 20.009 1.00 88.00 104 TRP A N 1
ATOM 736 C CA . TRP A 1 104 ? -10.115 7.785 18.885 1.00 88.00 104 TRP A CA 1
ATOM 737 C C . TRP A 1 104 ? -9.263 7.104 17.803 1.00 88.00 104 TRP A C 1
ATOM 739 O O . TRP A 1 104 ? -9.205 7.612 16.685 1.00 88.00 104 TRP A O 1
ATOM 749 N N . ALA A 1 105 ? -8.656 5.940 18.075 1.00 88.50 105 ALA A N 1
ATOM 750 C CA . ALA A 1 105 ? -7.792 5.247 17.114 1.00 88.50 105 ALA A CA 1
ATOM 751 C C . ALA A 1 105 ? -8.522 4.932 15.796 1.00 88.50 105 ALA A C 1
ATOM 753 O O . ALA A 1 105 ? -7.963 5.111 14.716 1.00 88.50 105 ALA A O 1
ATOM 754 N N . ARG A 1 106 ? -9.809 4.556 15.866 1.00 87.75 106 ARG A N 1
ATOM 755 C CA . ARG A 1 106 ? -10.637 4.357 14.664 1.00 87.75 106 ARG A CA 1
ATOM 756 C C . ARG A 1 106 ? -10.818 5.648 13.869 1.00 87.75 106 ARG A C 1
ATOM 758 O O . ARG A 1 106 ? -10.730 5.630 12.649 1.00 87.75 106 ARG A O 1
ATOM 765 N N . VAL A 1 107 ? -11.029 6.776 14.548 1.00 91.69 107 VAL A N 1
ATOM 766 C CA . VAL A 1 107 ? -11.172 8.084 13.891 1.00 91.69 107 VAL A CA 1
ATOM 767 C C . VAL A 1 107 ? -9.875 8.469 13.182 1.00 91.69 107 VAL A C 1
ATOM 769 O O . VAL A 1 107 ? -9.925 8.850 12.018 1.00 91.69 107 VAL A O 1
ATOM 772 N N . ALA A 1 108 ? -8.719 8.288 13.824 1.00 91.75 108 ALA A N 1
ATOM 773 C CA . ALA A 1 108 ? -7.422 8.570 13.207 1.00 91.75 108 ALA A CA 1
ATOM 774 C C . ALA A 1 108 ? -7.187 7.741 11.931 1.00 91.75 108 ALA A C 1
ATOM 776 O O . ALA A 1 108 ? -6.789 8.290 10.905 1.00 91.75 108 ALA A O 1
ATOM 777 N N . VAL A 1 109 ? -7.506 6.440 11.956 1.00 91.75 109 VAL A N 1
ATOM 778 C CA . VAL A 1 109 ? -7.411 5.569 10.768 1.00 91.75 109 VAL A CA 1
ATOM 779 C C . VAL A 1 109 ? -8.342 6.048 9.652 1.00 91.75 109 VAL A C 1
ATOM 781 O O . VAL A 1 109 ? -7.940 6.086 8.489 1.00 91.75 109 VAL A O 1
ATOM 784 N N . ARG A 1 110 ? -9.563 6.477 9.989 1.00 94.50 110 ARG A N 1
ATOM 785 C CA . ARG A 1 110 ? -10.511 7.013 9.003 1.00 94.50 110 ARG A CA 1
ATOM 786 C C . ARG A 1 110 ? -10.025 8.311 8.364 1.00 94.50 110 ARG A C 1
ATOM 788 O O . ARG A 1 110 ? -10.151 8.468 7.150 1.00 94.50 110 ARG A O 1
ATOM 795 N N . VAL A 1 111 ? -9.451 9.214 9.161 1.00 96.38 111 VAL A N 1
ATOM 796 C CA . VAL A 1 111 ? -8.856 10.469 8.675 1.00 96.38 111 VAL A CA 1
ATOM 797 C C . VAL A 1 111 ? -7.693 10.170 7.731 1.00 96.38 111 VAL A C 1
ATOM 799 O O . VAL A 1 111 ? -7.679 10.688 6.616 1.00 96.38 111 VAL A O 1
ATOM 802 N N . ALA A 1 112 ? -6.791 9.258 8.105 1.00 94.50 112 ALA A N 1
ATOM 803 C CA . ALA A 1 112 ? -5.711 8.818 7.222 1.00 94.50 112 ALA A CA 1
ATOM 804 C C . ALA A 1 112 ? -6.250 8.238 5.898 1.00 94.50 112 ALA A C 1
ATOM 806 O O . ALA A 1 112 ? -5.764 8.591 4.825 1.00 94.50 112 ALA A O 1
ATOM 807 N N . GLY A 1 113 ? -7.311 7.422 5.951 1.00 95.62 113 GLY A N 1
ATOM 808 C CA . GLY A 1 113 ? -8.006 6.925 4.758 1.00 95.62 113 GLY A CA 1
ATOM 809 C C . GLY A 1 113 ? -8.542 8.042 3.856 1.00 95.62 113 GLY A C 1
ATOM 810 O O . GLY A 1 113 ? -8.403 7.966 2.636 1.00 95.62 113 GLY A O 1
ATOM 811 N N . SER A 1 114 ? -9.098 9.109 4.438 1.00 97.50 114 SER A N 1
ATOM 812 C CA . SER A 1 114 ? -9.617 10.251 3.671 1.00 97.50 114 SER A CA 1
ATOM 813 C C . SER A 1 114 ? -8.513 11.010 2.931 1.00 97.50 114 SER A C 1
ATOM 815 O O . SER A 1 114 ? -8.709 11.412 1.786 1.00 97.50 114 SER A O 1
ATOM 817 N N . TRP A 1 115 ? -7.328 11.135 3.534 1.00 97.69 115 TRP A N 1
ATOM 818 C CA . TRP A 1 115 ? -6.170 11.741 2.878 1.00 97.69 115 TRP A CA 1
ATOM 819 C C . TRP A 1 115 ? -5.673 10.881 1.718 1.00 97.69 115 TRP A C 1
ATOM 821 O O . TRP A 1 115 ? -5.398 11.410 0.646 1.00 97.69 115 TRP A O 1
ATOM 831 N N . ILE A 1 116 ? -5.640 9.555 1.889 1.00 96.56 116 ILE A N 1
ATOM 832 C CA . ILE A 1 116 ? -5.300 8.620 0.806 1.00 96.56 116 ILE A CA 1
ATOM 833 C C . ILE A 1 116 ? -6.299 8.751 -0.355 1.00 96.56 116 ILE A C 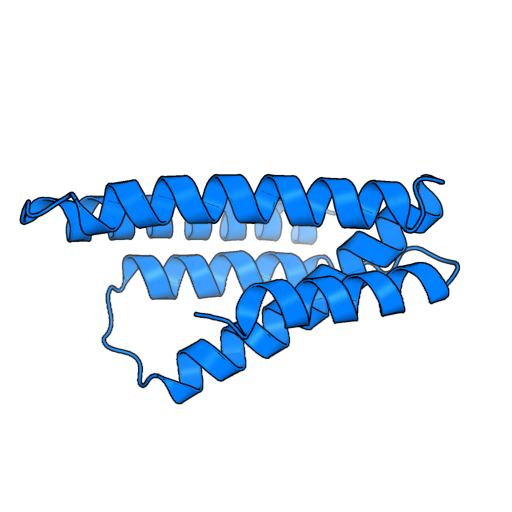1
ATOM 835 O O . ILE A 1 116 ? -5.891 8.808 -1.514 1.00 96.56 116 ILE A O 1
ATOM 839 N N . ALA A 1 117 ? -7.599 8.851 -0.058 1.00 97.25 117 ALA A N 1
ATOM 840 C CA . ALA A 1 117 ? -8.624 9.056 -1.080 1.00 97.25 117 ALA A CA 1
ATOM 841 C C . ALA A 1 117 ? -8.434 10.391 -1.820 1.00 97.25 117 ALA A C 1
ATOM 843 O O . ALA A 1 117 ? -8.498 10.427 -3.047 1.00 97.25 117 ALA A O 1
ATOM 844 N N . ALA A 1 118 ? -8.146 11.473 -1.091 1.00 97.25 118 ALA A N 1
ATOM 845 C CA . ALA A 1 118 ? -7.877 12.782 -1.677 1.00 97.25 118 ALA A CA 1
ATOM 846 C C . ALA A 1 118 ? -6.638 12.765 -2.586 1.00 97.25 118 ALA A C 1
ATOM 848 O O . ALA A 1 118 ? -6.697 13.287 -3.695 1.00 97.25 118 ALA A O 1
ATOM 849 N N . ILE A 1 119 ? -5.550 12.105 -2.171 1.00 96.38 119 ILE A N 1
ATOM 850 C CA . ILE A 1 119 ? -4.364 11.898 -3.018 1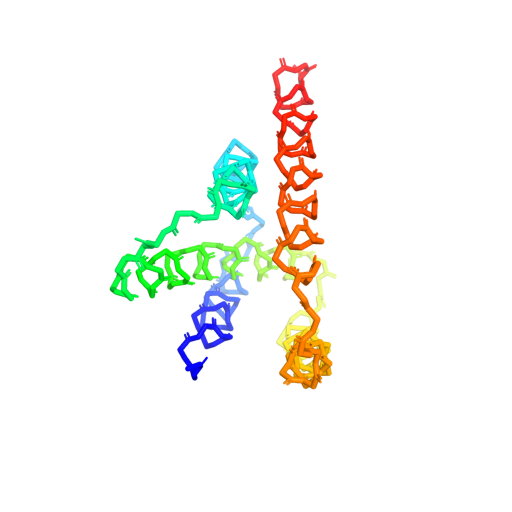.00 96.38 119 ILE A CA 1
ATOM 851 C C . ILE A 1 119 ? -4.747 11.133 -4.289 1.00 96.38 119 ILE A C 1
ATOM 853 O O . ILE A 1 119 ? -4.359 11.541 -5.379 1.00 96.38 119 ILE A O 1
ATOM 857 N N . GLY A 1 120 ? -5.567 10.084 -4.173 1.00 95.38 120 GLY A N 1
ATOM 858 C CA . GLY A 1 120 ? -6.109 9.368 -5.328 1.00 95.38 120 GLY A CA 1
ATOM 859 C C . GLY A 1 120 ? -6.886 10.279 -6.287 1.00 95.38 120 GLY A C 1
ATOM 860 O O . GLY A 1 120 ? -6.702 10.186 -7.495 1.00 95.38 120 GLY A O 1
ATOM 861 N N . LEU A 1 121 ? -7.704 11.207 -5.779 1.00 96.06 121 LEU A N 1
ATOM 862 C CA . LEU A 1 121 ? -8.405 12.193 -6.616 1.00 96.06 121 LEU A CA 1
ATOM 863 C C . LEU A 1 121 ? -7.450 13.193 -7.282 1.00 96.06 121 LEU A C 1
ATOM 865 O O . LEU A 1 121 ? -7.645 13.531 -8.448 1.00 96.06 121 LEU A O 1
ATOM 869 N N . LEU A 1 122 ? -6.417 13.652 -6.570 1.00 95.06 122 LEU A N 1
ATOM 870 C CA . LEU A 1 122 ? -5.400 14.551 -7.125 1.00 95.06 122 LEU A CA 1
ATOM 871 C C . LEU A 1 122 ? -4.618 13.872 -8.251 1.00 95.06 122 LEU A C 1
ATOM 873 O O . LEU A 1 122 ? -4.505 14.430 -9.341 1.00 95.06 122 LEU A O 1
ATOM 877 N N . MET A 1 123 ? -4.150 12.644 -8.012 1.00 94.06 123 MET A N 1
ATOM 878 C CA . MET A 1 123 ? -3.488 11.821 -9.023 1.00 94.06 123 MET A CA 1
ATOM 879 C C . MET A 1 123 ? -4.401 11.594 -10.229 1.00 94.06 123 MET A C 1
ATOM 881 O O . MET A 1 123 ? -3.949 11.704 -11.363 1.00 94.06 123 MET A O 1
ATOM 885 N N . LEU A 1 124 ? -5.696 11.359 -10.002 1.00 93.69 124 LEU A N 1
ATOM 886 C CA . LEU A 1 124 ? -6.669 11.191 -11.081 1.00 93.69 124 LEU A CA 1
ATOM 887 C C . LEU A 1 124 ? -6.787 12.466 -11.917 1.00 93.69 124 LEU A C 1
ATOM 889 O O . LEU A 1 124 ? -6.759 12.403 -13.143 1.00 93.69 124 LEU A O 1
ATOM 893 N N . GLY A 1 125 ? -6.844 13.624 -11.257 1.00 91.62 125 GLY A N 1
ATOM 894 C CA . GLY A 1 125 ? -6.811 14.926 -11.913 1.00 91.62 125 GLY A CA 1
ATOM 895 C C . GLY A 1 125 ? -5.557 15.137 -12.763 1.00 91.62 125 GLY A C 1
ATOM 896 O O . GLY A 1 125 ? -5.667 15.675 -13.861 1.00 91.62 125 GLY A O 1
ATOM 897 N N . TRP A 1 126 ? -4.386 14.688 -12.305 1.00 93.19 126 TRP A N 1
ATOM 898 C CA . TRP A 1 126 ? -3.152 14.742 -13.096 1.00 93.19 126 TRP A CA 1
ATOM 899 C C . TRP A 1 126 ? -3.174 13.801 -14.296 1.00 93.19 126 TRP A C 1
ATOM 901 O O . TRP A 1 126 ? -2.773 14.213 -15.377 1.00 93.19 126 TRP A O 1
ATOM 911 N N . VAL A 1 127 ? -3.693 12.581 -14.141 1.00 91.50 127 VAL A N 1
ATOM 912 C CA . VAL A 1 127 ? -3.811 11.623 -15.251 1.00 91.50 127 VAL A CA 1
ATOM 913 C C . VAL A 1 127 ? -4.732 12.148 -16.358 1.00 91.50 127 VAL A C 1
ATOM 915 O O . VAL A 1 127 ? -4.441 11.939 -17.529 1.00 91.50 127 VAL A O 1
ATOM 918 N N . TYR A 1 128 ? -5.813 12.854 -16.009 1.00 88.06 128 TYR A N 1
ATOM 919 C CA . TYR A 1 128 ? -6.725 13.453 -16.993 1.00 88.06 128 TYR A CA 1
ATOM 920 C C . TYR A 1 128 ? -6.257 14.793 -17.569 1.00 88.06 128 TYR A C 1
ATOM 922 O O . TYR A 1 128 ? -6.710 15.170 -18.644 1.00 88.06 128 TYR A O 1
ATOM 930 N N . ARG A 1 129 ? -5.400 15.532 -16.855 1.00 84.06 129 ARG A N 1
ATOM 931 C CA . ARG A 1 129 ? -4.776 16.769 -17.358 1.00 84.06 129 ARG A CA 1
ATOM 932 C C . ARG A 1 129 ? -3.528 16.514 -18.210 1.00 84.06 129 ARG A C 1
ATOM 934 O O . ARG A 1 129 ? -2.922 17.499 -18.624 1.00 84.06 129 ARG A O 1
ATOM 941 N N . GLY A 1 130 ? -3.145 15.245 -18.392 1.00 56.88 130 GLY A N 1
ATOM 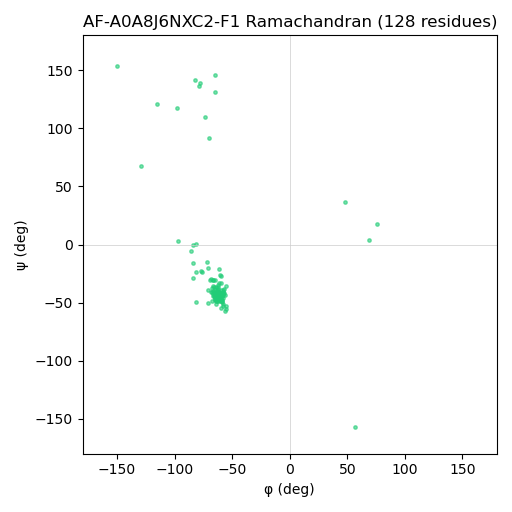942 C CA . GLY A 1 130 ? -2.028 14.824 -19.239 1.00 56.88 130 GLY A CA 1
ATOM 943 C C . GLY A 1 130 ? -2.100 15.415 -20.637 1.00 56.88 130 GLY A C 1
ATOM 944 O O . GLY A 1 130 ? -3.207 15.403 -21.219 1.00 56.88 130 GLY A O 1
#

Foldseek 3Di:
DPQQLVLLLVLLLLLLPPLAADDDLLVLLVLLQVQLVCQLVLDPDDPVVVSVSSNVVSNVNSNNVNNVCNVVVNHPVVSVVVSVVVVVVVVVVVVVLVVDPDPCSSVVRNVVSNVSNVVSVVSVVVVVVD

Sequence (130 aa):
MKKRPAAWLVGGLLGLQIGREVSLPVVNTLSFLVVGILVSADRKLPLWLVAGMALVLGMLHGVLNGSAIEQAGGGALSLMGIATAVFMLVAIVAALVVSLRAAWARVAVRVAGSWIAAIGLLMLGWVYRG